Protein AF-X0X8S4-F1 (afdb_monomer_lite)

pLDDT: mean 84.02, std 14.28, range [45.56, 98.25]

Sequence (102 aa):
RGMFRVDDLTQDLYFSENAQMNGSLWPGLRNLKGVSEGSMTRYPLKRYEPLKAELDAFLMAVIENDHVPVSGEDGLAALRLALALVESGRTHQVVQVADDSI

Radius of gyration: 23.31 Å; chains: 1; bounding box: 43×62×43 Å

Foldseek 3Di:
DWDWDADPVVRKIKIWDFDDPPDDDPPVCVVVPDTHTDDMDIDDDDDDDVVVVLVVQVVVCVVVVHDRPADVVNVVLVVQVVVQVVVCVVVVDHDDDDDPDD

Organism: NCBI:txid412755

Secondary structure (DSSP, 8-state):
-EEEEEETTTTEEEEEEEPP--S---GGGTTTS-PPEEEEEEEEP----HHHHHHHHHHHHHHHT---SS-HHHHHHHHHHHHHHHHHHHHTSPPP------

Structure (mmCIF, N/CA/C/O backbone):
data_AF-X0X8S4-F1
#
_entry.id   AF-X0X8S4-F1
#
loop_
_atom_site.group_PDB
_atom_site.id
_atom_site.type_symbol
_atom_site.label_atom_id
_atom_site.label_alt_id
_atom_site.label_comp_id
_atom_site.label_asym_id
_atom_site.label_entity_id
_atom_site.label_seq_id
_atom_site.pdbx_PDB_ins_code
_atom_site.Cartn_x
_atom_site.Cartn_y
_atom_site.Cartn_z
_atom_site.occupancy
_atom_site.B_iso_or_equiv
_atom_site.auth_seq_id
_atom_site.auth_comp_id
_atom_site.auth_asym_id
_atom_site.auth_atom_id
_atom_site.pdbx_PDB_model_num
ATOM 1 N N . ARG A 1 1 ? 17.787 21.809 -5.309 1.00 68.38 1 ARG A N 1
ATOM 2 C CA . ARG A 1 1 ? 17.162 20.586 -4.742 1.00 68.38 1 ARG A CA 1
ATOM 3 C C . ARG A 1 1 ? 15.744 20.524 -5.299 1.00 68.38 1 ARG A C 1
ATOM 5 O O . ARG A 1 1 ? 15.251 21.574 -5.686 1.00 68.38 1 ARG A O 1
ATOM 12 N N . GLY A 1 2 ? 15.150 19.344 -5.414 1.00 83.62 2 GLY A N 1
ATOM 13 C CA . GLY A 1 2 ? 13.807 19.166 -5.971 1.00 83.62 2 GLY A CA 1
ATOM 14 C C . GLY A 1 2 ? 13.045 18.084 -5.213 1.00 83.62 2 GLY A C 1
ATOM 15 O O . GLY A 1 2 ? 13.615 17.457 -4.316 1.00 83.62 2 GLY A O 1
ATOM 16 N N . MET A 1 3 ? 11.779 17.890 -5.561 1.00 90.56 3 MET A N 1
ATOM 17 C CA . MET A 1 3 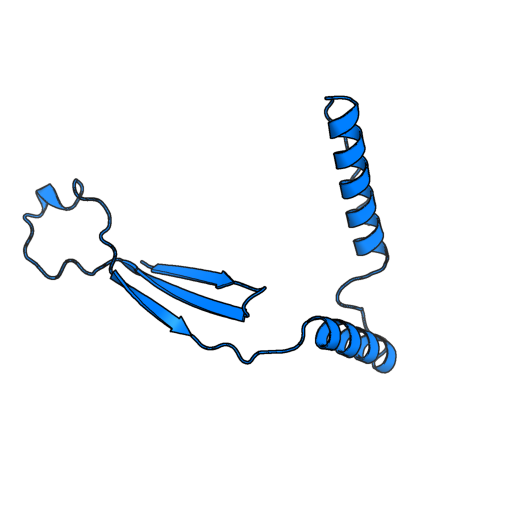? 10.877 16.911 -4.954 1.00 90.56 3 MET A CA 1
ATOM 18 C C . MET A 1 3 ? 10.186 16.105 -6.050 1.00 90.56 3 MET A C 1
ATOM 20 O O . MET A 1 3 ? 9.680 16.679 -7.014 1.00 90.56 3 MET A O 1
ATOM 24 N N . PHE A 1 4 ? 10.142 14.786 -5.874 1.00 92.88 4 PHE A N 1
ATOM 25 C CA . PHE A 1 4 ? 9.254 13.930 -6.648 1.00 92.88 4 PHE A CA 1
ATOM 26 C C . PHE A 1 4 ? 7.935 13.754 -5.904 1.00 92.88 4 PHE A C 1
ATOM 28 O O . PHE A 1 4 ? 7.931 13.497 -4.700 1.00 92.88 4 PHE A O 1
ATOM 35 N N . ARG A 1 5 ? 6.824 13.874 -6.629 1.00 91.94 5 ARG A N 1
ATOM 36 C CA . ARG A 1 5 ? 5.487 13.542 -6.140 1.00 91.94 5 ARG A CA 1
ATOM 37 C C . ARG A 1 5 ? 4.873 12.505 -7.064 1.00 91.94 5 ARG A C 1
ATOM 39 O O . ARG A 1 5 ? 4.723 12.770 -8.255 1.00 91.94 5 ARG A O 1
ATOM 46 N N . VAL A 1 6 ? 4.503 11.364 -6.499 1.00 91.31 6 VAL A N 1
ATOM 47 C CA . VAL A 1 6 ? 3.737 10.321 -7.185 1.00 91.31 6 VAL A CA 1
ATOM 48 C C . VAL A 1 6 ? 2.275 10.468 -6.785 1.00 91.31 6 VAL A C 1
ATOM 50 O O . VAL A 1 6 ? 1.972 10.612 -5.602 1.00 91.31 6 VAL A O 1
ATOM 53 N N . ASP A 1 7 ? 1.388 10.457 -7.770 1.00 87.00 7 ASP A N 1
ATOM 54 C CA . ASP A 1 7 ? -0.041 10.241 -7.582 1.00 87.00 7 ASP A CA 1
ATOM 55 C C . ASP A 1 7 ? -0.381 8.860 -8.143 1.00 87.00 7 ASP A C 1
ATOM 57 O O . ASP A 1 7 ? -0.361 8.653 -9.357 1.00 87.00 7 ASP A O 1
ATOM 61 N N . ASP A 1 8 ? -0.645 7.913 -7.247 1.00 80.25 8 ASP A N 1
ATOM 62 C CA . ASP A 1 8 ? -0.879 6.511 -7.601 1.00 80.25 8 ASP A CA 1
ATOM 63 C C . ASP A 1 8 ? -2.287 6.282 -8.182 1.00 80.25 8 ASP A C 1
ATOM 65 O O . ASP A 1 8 ? -2.510 5.352 -8.954 1.00 80.25 8 ASP A O 1
ATOM 69 N N . LEU A 1 9 ? -3.234 7.184 -7.885 1.00 81.75 9 LEU A N 1
ATOM 70 C CA . LEU A 1 9 ? -4.602 7.120 -8.398 1.00 81.75 9 LEU A CA 1
ATOM 71 C C . LEU A 1 9 ? -4.662 7.559 -9.864 1.00 81.75 9 LEU A C 1
ATOM 73 O O . LEU A 1 9 ? -5.310 6.915 -10.689 1.00 81.75 9 LEU A O 1
ATOM 77 N N . THR A 1 10 ? -4.002 8.671 -10.194 1.00 84.00 10 THR A N 1
ATOM 78 C CA . THR A 1 10 ? -3.942 9.184 -11.575 1.00 84.00 10 THR A CA 1
ATOM 79 C C . THR A 1 10 ? -2.760 8.633 -12.373 1.00 84.00 10 THR A C 1
ATOM 81 O O . THR A 1 10 ? -2.721 8.791 -13.600 1.00 84.00 10 THR A O 1
ATOM 84 N N . GLN A 1 11 ? -1.856 7.921 -11.690 1.00 84.38 11 GLN A N 1
ATOM 85 C CA . GLN A 1 11 ? -0.623 7.337 -12.216 1.00 84.38 11 GLN A CA 1
ATOM 86 C C . GLN A 1 11 ? 0.268 8.405 -12.857 1.00 84.38 11 GLN A C 1
ATOM 88 O O . GLN A 1 11 ? 0.732 8.271 -13.991 1.00 84.38 11 GLN A O 1
ATOM 93 N N . ASP A 1 12 ? 0.497 9.487 -12.115 1.00 89.50 12 ASP A N 1
ATOM 94 C CA . ASP A 1 12 ? 1.295 10.630 -12.543 1.00 89.50 12 ASP A CA 1
ATOM 95 C C . ASP A 1 12 ? 2.517 10.829 -11.643 1.00 89.50 12 ASP A C 1
ATOM 97 O O . ASP A 1 12 ? 2.420 10.866 -10.415 1.00 89.50 12 ASP A O 1
ATOM 101 N N . LEU A 1 13 ? 3.680 11.026 -12.268 1.00 91.25 13 LEU A N 1
ATOM 102 C CA . LEU A 1 13 ? 4.915 11.384 -11.579 1.00 91.25 13 LEU A CA 1
ATOM 103 C C . LEU A 1 13 ? 5.283 12.829 -11.904 1.00 91.25 13 LEU A C 1
ATOM 105 O O . LEU A 1 13 ? 5.491 13.195 -13.062 1.00 91.25 13 LEU A O 1
ATOM 109 N N . TYR A 1 14 ? 5.417 13.643 -10.867 1.00 92.00 14 TYR A N 1
ATOM 110 C CA . TYR A 1 14 ? 5.829 15.033 -10.974 1.00 92.00 14 TYR A CA 1
ATOM 111 C C . TYR A 1 14 ? 7.215 15.223 -10.380 1.00 92.00 14 TYR A C 1
ATOM 113 O O . TYR A 1 14 ? 7.506 14.699 -9.306 1.00 92.00 14 TYR A O 1
ATOM 121 N N . PHE A 1 15 ? 8.038 16.026 -11.044 1.00 92.06 15 PHE A N 1
ATOM 122 C CA . PHE A 1 15 ? 9.276 16.546 -10.482 1.00 92.06 15 PHE A CA 1
ATOM 123 C C . PHE A 1 15 ? 9.213 18.064 -10.421 1.00 92.06 15 PHE A C 1
ATOM 125 O O . PHE A 1 15 ? 9.093 18.724 -11.455 1.00 92.06 15 PHE A O 1
ATOM 132 N N . SER A 1 16 ? 9.293 18.599 -9.206 1.00 89.62 16 SER A N 1
ATOM 133 C CA . SER A 1 16 ? 9.374 20.033 -8.946 1.00 89.62 16 SER A CA 1
ATOM 134 C C . SER A 1 16 ? 10.805 20.407 -8.596 1.00 89.62 16 SER A C 1
ATOM 136 O O . SER A 1 16 ? 11.402 19.845 -7.672 1.00 89.62 16 SER A O 1
ATOM 138 N N . GLU A 1 17 ? 11.351 21.386 -9.302 1.00 86.69 17 GLU A N 1
ATOM 139 C CA . GLU A 1 17 ? 12.682 21.922 -9.059 1.00 86.69 17 GLU A CA 1
ATOM 140 C C . GLU A 1 17 ? 12.601 23.263 -8.345 1.00 86.69 17 GLU A C 1
ATOM 142 O O . GLU A 1 17 ? 11.708 24.067 -8.589 1.00 86.69 17 GLU A O 1
ATOM 147 N N . ASN A 1 18 ? 13.579 23.545 -7.491 1.00 81.62 18 ASN A N 1
ATOM 148 C CA . ASN A 1 18 ? 13.779 24.900 -6.997 1.00 81.62 18 ASN A CA 1
ATOM 149 C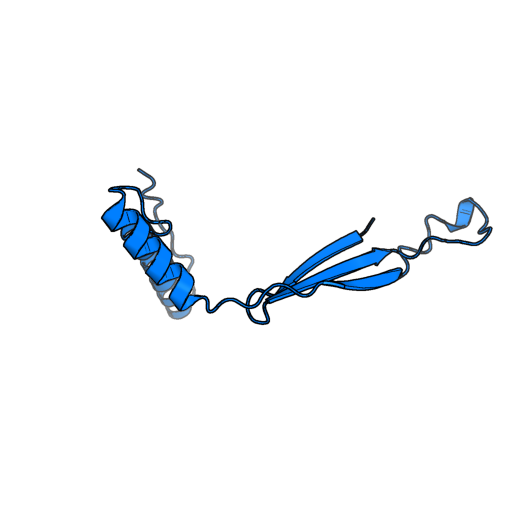 C . ASN A 1 18 ? 14.441 25.735 -8.096 1.00 81.62 18 ASN A C 1
ATOM 151 O O . ASN A 1 18 ? 15.425 25.284 -8.692 1.00 81.62 18 ASN A O 1
ATOM 155 N N . ALA A 1 19 ? 13.972 26.961 -8.321 1.00 70.88 19 ALA A N 1
ATOM 156 C CA . ALA A 1 19 ? 14.598 27.861 -9.276 1.00 70.88 19 ALA A CA 1
ATOM 157 C C . ALA A 1 19 ? 16.069 28.088 -8.907 1.00 70.88 19 ALA A C 1
ATOM 159 O O . ALA A 1 19 ? 16.419 28.426 -7.771 1.00 70.88 19 ALA A O 1
ATOM 160 N N . GLN A 1 20 ? 16.939 27.914 -9.900 1.00 62.34 20 GLN A N 1
ATOM 161 C CA . GLN A 1 20 ? 18.319 28.368 -9.816 1.00 62.34 20 GLN A CA 1
ATOM 162 C C . GLN A 1 20 ? 18.294 29.897 -9.734 1.00 62.34 20 GLN A C 1
ATOM 164 O O . GLN A 1 20 ? 17.696 30.565 -10.578 1.00 62.34 20 GLN A O 1
ATOM 169 N N . MET A 1 21 ? 18.939 30.471 -8.717 1.00 57.00 21 MET A N 1
ATOM 170 C CA . MET A 1 21 ? 19.168 31.914 -8.667 1.00 57.00 21 MET A CA 1
ATOM 171 C C . MET A 1 21 ? 20.186 32.304 -9.747 1.00 57.00 21 MET A C 1
ATOM 173 O O . MET A 1 21 ? 21.373 32.456 -9.463 1.00 57.00 21 MET A O 1
ATOM 177 N N . ASN A 1 22 ? 19.726 32.478 -10.984 1.00 51.47 22 ASN A N 1
ATOM 178 C CA . ASN A 1 22 ? 20.515 33.059 -12.066 1.00 51.47 22 ASN A CA 1
ATOM 179 C C . ASN A 1 22 ? 20.490 34.585 -11.927 1.00 51.47 22 ASN A C 1
ATOM 181 O O . ASN A 1 22 ? 19.753 35.285 -12.614 1.00 51.47 22 ASN A O 1
ATOM 185 N N 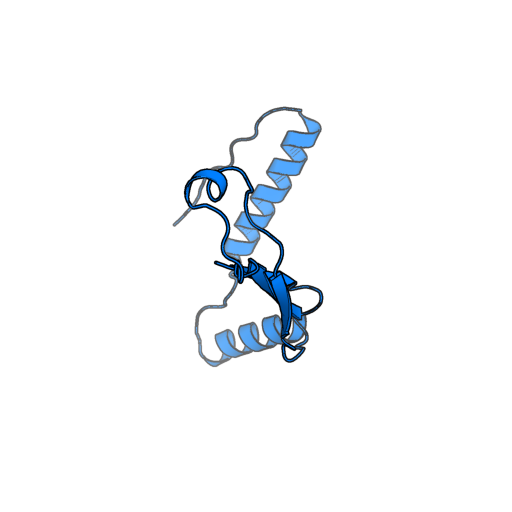. GLY A 1 23 ? 21.262 35.105 -10.976 1.00 55.25 23 GLY A N 1
ATOM 186 C CA . GLY A 1 23 ? 21.399 36.542 -10.777 1.00 55.25 23 GLY A CA 1
ATOM 187 C C . GLY A 1 23 ? 22.246 36.867 -9.558 1.00 55.25 23 GLY A C 1
ATOM 188 O O . GLY A 1 23 ? 22.046 36.294 -8.489 1.00 55.25 23 GLY A O 1
ATOM 189 N N . SER A 1 24 ? 23.192 37.790 -9.740 1.00 54.00 24 SER A N 1
ATOM 190 C CA . SER A 1 24 ? 24.076 38.343 -8.711 1.00 54.00 24 SER A CA 1
ATOM 191 C C . SER A 1 24 ? 23.269 39.018 -7.593 1.00 54.00 24 SER A C 1
ATOM 193 O O . SER A 1 24 ? 23.062 40.228 -7.582 1.00 54.00 24 SER A O 1
ATOM 195 N N . LEU A 1 25 ? 22.751 38.228 -6.655 1.00 56.84 25 LEU A N 1
ATOM 196 C CA . LEU A 1 25 ? 22.295 38.730 -5.367 1.00 56.84 25 LEU A CA 1
ATOM 197 C C . LEU A 1 25 ? 23.503 38.801 -4.442 1.00 56.84 25 LEU A C 1
ATOM 199 O O . LEU A 1 25 ? 24.262 37.838 -4.320 1.00 56.84 25 LEU A O 1
ATOM 203 N N . TRP A 1 26 ? 23.655 39.955 -3.792 1.00 61.53 26 TRP A N 1
ATOM 204 C CA . TRP A 1 26 ? 24.694 40.200 -2.800 1.00 61.53 26 TRP A CA 1
ATOM 205 C C . TRP A 1 26 ? 24.744 39.028 -1.804 1.00 61.53 26 TRP A C 1
ATOM 207 O O . TRP A 1 26 ? 23.693 38.669 -1.262 1.00 61.53 26 TRP A O 1
ATOM 217 N N . PRO A 1 27 ? 25.924 38.428 -1.543 1.00 59.16 27 PRO A N 1
ATOM 218 C CA . PRO A 1 27 ? 26.057 37.198 -0.754 1.00 59.16 27 PRO A CA 1
ATOM 219 C C . PRO A 1 27 ? 25.329 37.215 0.600 1.00 59.16 27 PRO A C 1
ATOM 221 O O . PRO A 1 27 ? 24.851 36.176 1.047 1.00 59.16 27 PRO A O 1
ATOM 224 N N . GLY A 1 28 ? 25.172 38.392 1.219 1.00 63.62 28 GLY A N 1
ATOM 225 C CA . GLY A 1 28 ? 24.471 38.571 2.496 1.00 63.62 28 GLY A CA 1
ATOM 226 C C . GLY A 1 28 ? 22.940 38.430 2.453 1.00 63.62 28 GLY A C 1
ATOM 227 O O . GLY A 1 28 ? 22.337 38.168 3.488 1.00 63.62 28 GLY A O 1
ATOM 228 N N . LEU A 1 29 ? 22.292 38.549 1.287 1.00 59.69 29 LEU A N 1
ATOM 229 C CA . LEU A 1 29 ? 20.823 38.473 1.156 1.00 59.69 29 LEU A CA 1
ATOM 230 C C . LEU A 1 29 ? 20.313 37.081 0.747 1.00 59.69 29 LEU A C 1
ATOM 232 O O . LEU A 1 29 ? 19.110 36.824 0.784 1.00 59.69 29 LEU A O 1
ATOM 236 N N . ARG A 1 30 ? 21.218 36.164 0.384 1.00 58.00 30 ARG A N 1
ATOM 237 C CA . ARG A 1 30 ? 20.892 34.801 -0.073 1.00 58.00 30 ARG A CA 1
ATOM 238 C C . ARG A 1 30 ? 20.201 33.952 0.999 1.00 58.00 30 ARG A C 1
ATOM 240 O O . ARG A 1 30 ? 19.331 33.158 0.667 1.00 58.00 30 ARG A O 1
ATOM 247 N N . ASN A 1 31 ? 20.550 34.156 2.269 1.00 59.59 31 ASN A N 1
ATOM 248 C CA . ASN A 1 31 ? 19.992 33.389 3.389 1.00 59.59 31 ASN A CA 1
ATOM 249 C C . ASN A 1 31 ? 18.618 33.900 3.859 1.00 59.59 31 ASN A C 1
ATOM 251 O O . ASN A 1 31 ? 17.921 33.186 4.570 1.00 59.59 31 ASN A O 1
ATOM 255 N N . LEU A 1 32 ? 18.218 35.117 3.467 1.00 58.72 32 LEU A N 1
ATOM 256 C CA . LEU A 1 32 ? 16.979 35.755 3.931 1.00 58.72 32 LEU A CA 1
ATOM 257 C C . LEU A 1 32 ? 15.773 35.489 3.016 1.00 58.72 32 LEU A C 1
ATOM 259 O O . LEU A 1 32 ? 14.641 35.687 3.444 1.00 58.72 32 LEU A O 1
ATOM 263 N N . LYS A 1 33 ? 15.987 35.062 1.761 1.00 58.16 33 LYS A N 1
ATOM 264 C CA . LYS A 1 33 ? 14.935 35.050 0.724 1.00 58.16 33 LYS A CA 1
ATOM 265 C C . LYS A 1 33 ? 14.284 33.688 0.438 1.00 58.16 33 LYS A C 1
ATOM 267 O O . LYS A 1 33 ? 13.446 33.604 -0.453 1.00 58.16 33 LYS A O 1
ATOM 272 N N . GLY A 1 34 ? 14.617 32.646 1.199 1.00 63.31 34 GLY A N 1
ATOM 273 C CA . GLY A 1 34 ? 14.019 31.318 1.033 1.00 63.31 34 GLY A CA 1
ATOM 274 C C . GLY A 1 34 ? 14.305 30.679 -0.332 1.00 63.31 34 GLY A C 1
ATOM 275 O O . GLY A 1 34 ? 15.254 31.038 -1.028 1.00 63.31 34 GLY A O 1
ATOM 276 N N . VAL A 1 35 ? 13.496 29.688 -0.698 1.00 62.97 35 VAL A N 1
ATOM 277 C CA . VAL A 1 35 ? 13.622 28.925 -1.944 1.00 62.97 35 VAL A CA 1
ATOM 278 C C . VAL A 1 35 ? 12.550 29.399 -2.927 1.00 62.97 35 VAL A C 1
ATOM 280 O O . VAL A 1 35 ? 11.383 29.467 -2.561 1.00 62.97 35 VAL A O 1
ATOM 283 N N . SER A 1 36 ? 12.938 29.724 -4.163 1.00 65.12 36 SER A N 1
ATOM 284 C CA . SER A 1 36 ? 12.000 30.106 -5.230 1.00 65.12 36 SER A CA 1
ATOM 285 C C . SER A 1 36 ? 11.536 28.875 -6.012 1.00 65.12 36 SER A C 1
ATOM 287 O O . SER A 1 36 ? 12.331 27.963 -6.248 1.00 65.12 36 SER A O 1
ATOM 289 N N . GLU A 1 37 ? 10.273 28.861 -6.439 1.00 66.44 37 GLU A N 1
ATOM 290 C CA . GLU A 1 37 ? 9.696 27.806 -7.283 1.00 66.44 37 GLU A CA 1
ATOM 291 C C . GLU A 1 37 ? 10.353 27.815 -8.674 1.00 66.44 37 GLU A C 1
ATOM 293 O O . GLU A 1 37 ? 10.505 28.878 -9.279 1.00 66.44 37 GLU A O 1
ATOM 298 N N . GLY A 1 38 ? 10.828 26.654 -9.130 1.00 77.75 38 GLY A N 1
ATOM 299 C CA . GLY A 1 38 ? 11.438 26.427 -10.444 1.00 77.75 38 GLY A CA 1
ATOM 300 C C . GLY A 1 38 ? 10.528 25.622 -11.375 1.00 77.75 38 GLY A C 1
ATOM 301 O O . GLY A 1 38 ? 9.308 25.685 -11.268 1.00 77.75 38 GLY A O 1
ATOM 302 N N . SER A 1 39 ? 11.111 24.891 -12.330 1.00 83.81 39 SER A N 1
ATOM 303 C CA . SER A 1 39 ? 10.364 24.084 -13.304 1.00 83.81 39 SER A CA 1
ATOM 304 C C . SER A 1 39 ? 9.615 22.917 -12.658 1.00 83.81 39 SER A C 1
ATOM 306 O O . SER A 1 39 ? 10.095 22.280 -11.723 1.00 83.81 39 SER A O 1
ATOM 308 N N . MET A 1 40 ? 8.447 22.604 -13.220 1.00 87.56 40 MET A N 1
ATOM 309 C CA . MET A 1 40 ? 7.650 21.426 -12.892 1.00 87.56 40 MET A CA 1
ATOM 310 C C . MET A 1 40 ? 7.536 20.551 -14.141 1.00 87.56 40 MET A C 1
ATOM 312 O O . MET A 1 40 ? 6.981 20.984 -15.151 1.00 87.56 40 MET A O 1
ATOM 316 N N . THR A 1 41 ? 8.046 19.323 -14.075 1.00 91.25 41 THR A N 1
ATOM 317 C CA . THR A 1 41 ? 7.947 18.342 -15.166 1.00 91.25 41 THR A CA 1
ATOM 318 C C . THR A 1 41 ? 6.986 17.228 -14.771 1.00 91.25 41 THR A C 1
ATOM 320 O O . THR A 1 41 ? 7.129 16.635 -13.703 1.00 91.25 41 THR A O 1
ATOM 323 N N . ARG A 1 42 ? 6.012 16.926 -15.638 1.00 90.69 42 ARG A N 1
ATOM 324 C CA . ARG A 1 42 ? 5.141 15.749 -15.515 1.00 90.69 42 ARG A CA 1
ATOM 325 C C . ARG A 1 42 ? 5.679 14.636 -16.405 1.00 90.69 42 ARG A C 1
ATOM 327 O O . ARG A 1 42 ? 5.763 14.809 -17.620 1.00 90.69 42 ARG A O 1
ATOM 334 N N . TYR A 1 43 ? 5.998 13.498 -15.806 1.00 89.38 43 TYR A N 1
ATOM 335 C CA . TYR A 1 43 ? 6.393 12.291 -16.516 1.00 89.38 43 TYR A CA 1
ATOM 336 C C . TYR A 1 43 ? 5.169 11.396 -16.726 1.00 89.38 43 TYR A C 1
ATOM 338 O O . TYR A 1 43 ? 4.467 11.097 -15.757 1.00 89.38 43 TYR A O 1
ATOM 346 N N . PRO A 1 44 ? 4.895 10.959 -17.966 1.00 79.75 44 PRO A N 1
ATOM 347 C CA . PRO A 1 44 ? 3.841 9.992 -18.213 1.00 79.75 44 PRO A CA 1
ATOM 348 C C . PRO A 1 44 ? 4.281 8.624 -17.685 1.00 79.75 44 PRO A C 1
ATOM 350 O O . 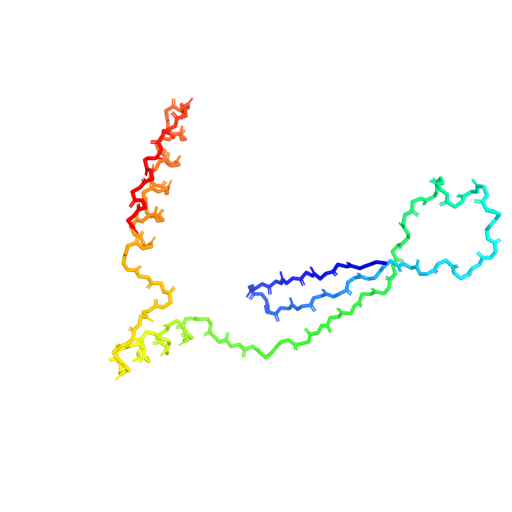PRO A 1 44 ? 5.287 8.077 -18.140 1.00 79.75 44 PRO A O 1
ATOM 353 N N . LEU A 1 45 ? 3.522 8.052 -16.754 1.00 82.56 45 LEU A N 1
ATOM 354 C CA . LEU A 1 45 ? 3.651 6.637 -16.421 1.00 82.56 45 LEU A CA 1
ATOM 355 C C . LEU A 1 45 ? 2.744 5.830 -17.348 1.00 82.56 45 LEU A C 1
ATOM 357 O O . LEU A 1 45 ? 1.666 6.280 -17.755 1.00 82.56 45 LEU A O 1
ATOM 361 N N . LYS A 1 46 ? 3.187 4.626 -17.720 1.00 84.12 46 LYS A N 1
ATOM 362 C CA . LYS A 1 46 ? 2.328 3.714 -18.471 1.00 84.12 46 LYS A CA 1
ATOM 363 C C . LYS A 1 46 ? 1.191 3.305 -17.550 1.00 84.12 46 LYS A C 1
ATOM 365 O O . LYS A 1 46 ? 1.423 2.597 -16.575 1.00 84.12 46 LYS A O 1
ATOM 370 N N . ARG A 1 47 ? -0.022 3.737 -17.890 1.00 81.94 47 ARG A N 1
ATOM 371 C CA . ARG A 1 47 ? -1.192 3.343 -17.123 1.00 81.94 47 ARG A CA 1
ATOM 372 C C . ARG A 1 47 ? -1.347 1.837 -17.144 1.00 81.94 47 ARG A C 1
ATOM 374 O O . ARG A 1 47 ? -1.226 1.201 -18.196 1.00 81.94 47 ARG A O 1
ATOM 381 N N . TYR A 1 48 ? -1.612 1.297 -15.975 1.00 83.75 48 TYR A N 1
ATOM 382 C CA . TYR A 1 48 ? -1.821 -0.118 -15.774 1.00 83.75 48 TYR A CA 1
ATOM 383 C C . TYR A 1 48 ? -2.965 -0.274 -14.773 1.00 83.75 48 TYR A C 1
ATOM 385 O O . TYR A 1 48 ? -3.026 0.455 -13.789 1.00 83.75 48 TYR A O 1
ATOM 393 N N . GLU A 1 49 ? -3.904 -1.172 -15.055 1.00 89.31 49 GLU A N 1
ATOM 394 C CA . GLU A 1 49 ? -5.096 -1.379 -14.231 1.00 89.31 49 GLU A CA 1
ATOM 395 C C . GLU A 1 49 ? -4.715 -2.042 -12.894 1.00 89.31 49 GLU A C 1
ATOM 397 O O . GLU A 1 49 ? -4.338 -3.210 -12.914 1.00 89.31 49 GLU A O 1
ATOM 402 N N . PRO A 1 50 ? -4.814 -1.360 -11.735 1.00 86.00 50 PRO A N 1
ATOM 403 C CA . PRO A 1 50 ? -4.246 -1.866 -10.479 1.00 86.00 50 PRO A CA 1
ATOM 404 C C . PRO A 1 50 ? -4.774 -3.244 -10.071 1.00 86.00 50 PRO A C 1
ATOM 406 O O . PRO A 1 50 ? -3.991 -4.144 -9.783 1.00 86.00 50 PRO A O 1
ATOM 409 N N . LEU A 1 51 ? -6.091 -3.454 -10.173 1.00 88.81 51 LEU A N 1
ATOM 410 C CA . LEU A 1 51 ? -6.713 -4.734 -9.826 1.00 88.81 51 LEU A CA 1
ATOM 411 C C . LEU A 1 51 ? -6.199 -5.884 -10.700 1.00 88.81 51 LEU A C 1
ATOM 413 O O . LEU A 1 51 ? -6.042 -7.008 -10.231 1.00 88.81 51 LEU A O 1
ATOM 417 N N . LYS A 1 52 ? -5.898 -5.606 -11.972 1.00 92.25 52 LYS A N 1
ATOM 418 C CA . LYS A 1 52 ? -5.301 -6.604 -12.853 1.00 92.25 52 LYS A CA 1
ATOM 419 C C . LYS A 1 52 ? -3.899 -7.003 -12.376 1.00 92.25 52 LYS A C 1
ATOM 421 O O . LYS A 1 52 ? -3.580 -8.181 -12.446 1.00 92.25 52 LYS A O 1
ATOM 426 N N . ALA A 1 53 ? -3.103 -6.070 -11.845 1.00 90.31 53 ALA A N 1
ATOM 427 C CA . ALA A 1 53 ? -1.735 -6.347 -11.365 1.00 90.31 53 ALA A CA 1
ATOM 428 C C . ALA A 1 53 ? -1.791 -7.222 -10.138 1.00 90.31 53 ALA A C 1
ATOM 430 O O . ALA A 1 53 ? -1.029 -8.176 -10.039 1.00 90.31 53 ALA A O 1
ATOM 431 N N . GLU A 1 54 ? -2.689 -6.888 -9.218 1.00 91.69 54 GLU A N 1
ATOM 432 C CA . GLU A 1 54 ? -2.885 -7.658 -7.998 1.00 91.69 54 GLU A CA 1
ATOM 433 C C . GLU A 1 54 ? -3.292 -9.099 -8.327 1.00 91.69 54 GLU A C 1
ATOM 435 O O . GLU A 1 54 ? -2.707 -10.042 -7.796 1.00 91.69 54 GLU A O 1
ATOM 440 N N . LEU A 1 55 ? -4.231 -9.284 -9.262 1.00 93.81 55 LEU A N 1
ATOM 441 C CA . LEU A 1 55 ? -4.656 -10.613 -9.706 1.00 93.81 55 LEU A CA 1
ATOM 442 C C . LEU A 1 55 ? -3.554 -11.362 -10.468 1.00 93.81 55 LEU A C 1
ATOM 444 O O . LEU A 1 55 ? -3.333 -12.541 -10.196 1.00 93.81 55 LEU A O 1
ATOM 448 N N . ASP A 1 56 ? -2.853 -10.699 -11.390 1.00 94.69 56 ASP A N 1
ATOM 449 C CA . ASP A 1 56 ? -1.739 -11.289 -12.140 1.00 94.69 56 ASP A CA 1
ATOM 450 C C . ASP A 1 56 ? -0.624 -11.738 -11.174 1.00 94.69 56 ASP A C 1
ATOM 452 O O . ASP A 1 56 ? -0.123 -12.856 -11.291 1.00 94.69 56 ASP A O 1
ATOM 456 N N . ALA A 1 57 ? -0.283 -10.916 -10.175 1.00 94.25 57 ALA A N 1
ATOM 457 C CA . ALA A 1 57 ? 0.729 -11.234 -9.169 1.00 94.25 57 ALA A CA 1
ATOM 458 C C . ALA A 1 57 ? 0.307 -12.397 -8.261 1.00 94.25 57 ALA A C 1
ATOM 460 O O . ALA A 1 57 ? 1.117 -13.275 -7.968 1.00 94.25 57 ALA A O 1
ATOM 461 N N . PHE A 1 58 ? -0.965 -12.448 -7.856 1.00 94.06 58 PHE A N 1
ATOM 462 C CA . PHE A 1 58 ? -1.504 -13.584 -7.111 1.00 94.06 58 PHE A CA 1
ATOM 463 C C . PHE A 1 58 ? -1.415 -14.883 -7.923 1.00 94.06 58 PHE A C 1
ATOM 465 O O . PHE A 1 58 ? -0.945 -15.902 -7.419 1.00 94.06 58 PHE A O 1
ATOM 472 N N . LEU A 1 59 ? -1.824 -14.852 -9.196 1.00 95.75 59 LEU A N 1
ATOM 473 C CA . LEU A 1 59 ? -1.739 -16.014 -10.082 1.00 95.75 59 LEU A CA 1
ATOM 474 C C . LEU A 1 59 ? -0.290 -16.473 -10.280 1.00 95.75 59 LEU A C 1
ATOM 476 O O . LEU A 1 59 ? -0.036 -17.676 -10.248 1.00 95.75 59 LEU A O 1
ATOM 480 N N . MET A 1 60 ? 0.650 -15.539 -10.454 1.00 96.81 60 MET A N 1
ATOM 481 C CA . MET A 1 60 ? 2.078 -15.853 -10.561 1.00 96.81 60 MET A CA 1
ATOM 482 C C . MET A 1 60 ? 2.596 -16.547 -9.303 1.00 96.81 60 MET A C 1
ATOM 484 O O . MET A 1 60 ? 3.179 -17.619 -9.422 1.00 96.81 60 MET A O 1
ATOM 488 N N . ALA A 1 61 ? 2.297 -16.020 -8.113 1.00 96.44 61 ALA A N 1
ATOM 489 C CA . ALA A 1 61 ? 2.693 -16.646 -6.851 1.00 96.44 61 ALA A CA 1
ATOM 490 C C . ALA A 1 61 ? 2.158 -18.086 -6.724 1.00 96.44 61 ALA A C 1
ATOM 492 O O . ALA A 1 61 ? 2.878 -18.987 -6.298 1.00 96.44 61 ALA A O 1
ATOM 493 N N . VAL A 1 62 ? 0.922 -18.343 -7.172 1.00 95.50 62 VAL A N 1
ATOM 494 C CA . VAL A 1 62 ? 0.343 -19.698 -7.191 1.00 95.50 62 VAL A CA 1
ATOM 495 C C . VAL A 1 62 ? 1.061 -20.618 -8.184 1.00 95.50 62 VAL A C 1
ATOM 497 O O . VAL A 1 62 ? 1.346 -21.767 -7.854 1.00 95.50 62 VAL A O 1
ATOM 500 N N . ILE A 1 63 ? 1.340 -20.141 -9.401 1.00 97.94 63 ILE A N 1
ATOM 501 C CA . ILE A 1 63 ? 2.001 -20.931 -10.454 1.00 97.94 63 ILE A CA 1
ATOM 502 C C . ILE A 1 63 ? 3.448 -21.260 -10.071 1.00 97.94 63 ILE A C 1
ATOM 504 O O . ILE A 1 63 ? 3.906 -22.381 -10.297 1.00 97.94 63 ILE A O 1
ATOM 508 N N . GLU A 1 64 ? 4.159 -20.290 -9.505 1.00 97.69 64 GLU A N 1
ATOM 509 C CA . GLU A 1 64 ? 5.575 -20.399 -9.146 1.00 97.69 64 GLU A CA 1
ATOM 510 C C . GLU A 1 64 ? 5.784 -21.031 -7.763 1.00 97.69 64 GLU A C 1
ATOM 512 O O . GLU A 1 64 ? 6.912 -21.373 -7.410 1.00 97.69 64 GLU A O 1
ATOM 517 N N . ASN A 1 65 ? 4.697 -21.258 -7.014 1.00 95.44 65 ASN A N 1
ATOM 518 C CA . ASN A 1 65 ? 4.727 -21.683 -5.616 1.00 95.44 65 ASN A CA 1
ATOM 519 C C . ASN A 1 65 ? 5.617 -20.751 -4.772 1.00 95.44 65 ASN A C 1
ATOM 521 O O . ASN A 1 65 ? 6.469 -21.201 -4.000 1.00 95.44 65 ASN A O 1
ATOM 525 N N . ASP A 1 66 ? 5.410 -19.450 -4.966 1.00 95.44 66 ASP A N 1
ATOM 526 C CA . ASP A 1 66 ? 6.139 -18.369 -4.317 1.00 95.44 66 ASP A CA 1
ATOM 527 C C . ASP A 1 66 ? 5.220 -17.546 -3.397 1.00 95.44 66 ASP A C 1
ATOM 529 O O . ASP A 1 66 ? 4.014 -17.793 -3.291 1.00 95.44 66 ASP A O 1
ATOM 533 N N . HIS A 1 67 ? 5.786 -16.578 -2.682 1.00 90.81 67 HIS A N 1
ATOM 534 C CA . HIS A 1 67 ? 5.035 -15.719 -1.771 1.00 90.81 67 HIS A CA 1
ATOM 535 C C . HIS A 1 67 ? 4.212 -14.671 -2.531 1.00 90.81 67 HIS A C 1
ATOM 537 O O . HIS A 1 67 ? 4.681 -14.015 -3.460 1.00 90.81 67 HIS A O 1
ATOM 543 N N . VAL A 1 68 ? 2.964 -14.488 -2.098 1.00 92.31 68 VAL A N 1
ATOM 544 C CA . VAL A 1 68 ? 2.109 -13.404 -2.591 1.00 92.31 68 VAL A CA 1
ATOM 545 C C . VAL A 1 68 ? 2.623 -12.051 -2.083 1.00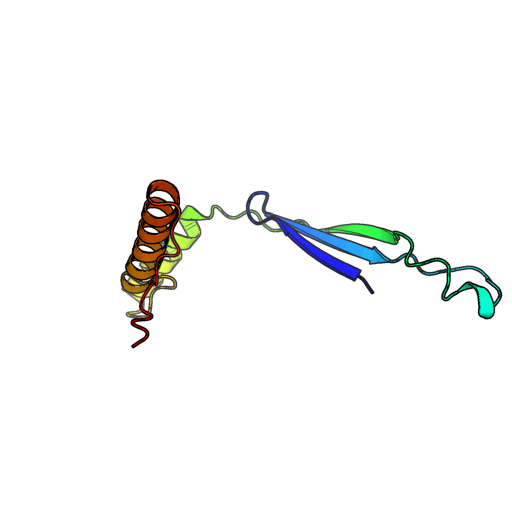 92.31 68 VAL A C 1
ATOM 547 O O . VAL A 1 68 ? 3.090 -11.976 -0.946 1.00 92.31 68 VAL A O 1
ATOM 550 N N . PRO A 1 69 ? 2.497 -10.961 -2.865 1.00 87.69 69 PRO A N 1
ATOM 551 C CA . PRO A 1 69 ? 2.912 -9.628 -2.416 1.00 87.69 69 PRO A CA 1
ATOM 552 C C . PRO A 1 69 ? 2.157 -9.122 -1.180 1.00 87.69 69 PRO A C 1
ATOM 554 O O . PRO A 1 69 ? 2.688 -8.303 -0.438 1.00 87.69 69 PRO A O 1
ATOM 557 N N . VAL A 1 70 ? 0.914 -9.580 -0.994 1.00 90.00 70 VAL A N 1
ATOM 558 C CA . VAL A 1 70 ? 0.069 -9.287 0.169 1.00 90.00 70 VAL A CA 1
ATOM 559 C C . VAL A 1 70 ? -0.561 -10.594 0.633 1.00 90.00 70 VAL A C 1
ATOM 561 O O . VAL A 1 70 ? -1.305 -11.236 -0.114 1.00 90.00 70 VAL A O 1
ATOM 564 N N . SER A 1 71 ? -0.227 -10.999 1.851 1.00 91.81 71 SER A N 1
ATOM 565 C CA . SER A 1 71 ? -0.679 -12.234 2.488 1.00 91.81 71 SER A CA 1
ATOM 566 C C . SER A 1 71 ? -2.035 -12.076 3.188 1.00 91.81 71 SER A C 1
ATOM 568 O O . SER A 1 71 ? -2.585 -10.977 3.322 1.00 91.81 71 SER A O 1
ATOM 570 N N . GLY A 1 72 ? -2.597 -13.193 3.658 1.00 91.19 72 GLY A N 1
ATOM 571 C CA . GLY A 1 72 ? -3.799 -13.155 4.495 1.00 91.19 72 GLY A CA 1
ATOM 572 C C . GLY A 1 72 ? -3.524 -12.516 5.859 1.00 91.19 72 GLY A C 1
ATOM 573 O O . GLY A 1 72 ? -4.378 -11.816 6.405 1.00 91.19 72 GLY A O 1
ATOM 574 N N . GLU A 1 73 ? -2.318 -12.718 6.381 1.00 93.00 73 GLU A N 1
ATOM 575 C CA . GLU A 1 73 ? -1.807 -12.150 7.623 1.00 93.00 73 GLU A CA 1
ATOM 576 C C . GLU A 1 73 ? -1.725 -10.619 7.539 1.00 93.00 73 GLU A C 1
ATOM 578 O O . GLU A 1 73 ? -2.179 -9.935 8.461 1.00 93.00 73 GLU A O 1
ATOM 583 N N . ASP A 1 74 ? -1.275 -10.076 6.402 1.00 92.50 74 ASP A N 1
ATOM 584 C CA . ASP A 1 74 ? -1.288 -8.628 6.140 1.00 92.50 74 ASP A CA 1
ATOM 585 C C . ASP A 1 74 ? -2.718 -8.069 6.179 1.00 92.50 74 ASP A C 1
ATOM 587 O O . ASP A 1 74 ? -2.991 -7.037 6.801 1.00 92.50 74 ASP A O 1
ATOM 591 N N . GLY A 1 75 ? -3.667 -8.788 5.568 1.00 93.00 75 GLY A N 1
ATOM 592 C CA . GLY A 1 75 ? -5.087 -8.436 5.604 1.00 93.00 75 GLY A CA 1
ATOM 593 C C . GLY A 1 75 ? -5.667 -8.455 7.021 1.00 93.00 75 GLY A C 1
ATOM 594 O O . GLY A 1 75 ? -6.435 -7.564 7.398 1.00 93.00 75 GLY A O 1
ATOM 595 N N . LEU A 1 76 ? -5.271 -9.432 7.839 1.00 94.38 76 LEU A N 1
ATOM 596 C CA . LEU A 1 76 ? -5.679 -9.524 9.239 1.00 94.38 76 LEU A CA 1
ATOM 597 C C . LEU A 1 76 ? -5.121 -8.356 10.064 1.00 94.38 76 LEU A C 1
ATOM 599 O O . LEU A 1 76 ? -5.857 -7.773 10.866 1.00 94.38 76 LEU A O 1
ATOM 603 N N . ALA A 1 77 ? -3.858 -7.983 9.853 1.00 93.31 77 ALA A N 1
ATOM 604 C CA . ALA A 1 77 ? -3.235 -6.835 10.505 1.00 93.31 77 ALA A CA 1
ATOM 605 C C . ALA A 1 77 ? -3.951 -5.522 10.140 1.00 93.31 77 ALA A C 1
ATOM 607 O O . ALA A 1 77 ? -4.328 -4.749 11.027 1.00 93.31 77 ALA A O 1
ATOM 608 N N . ALA A 1 78 ? -4.233 -5.308 8.851 1.00 94.44 78 ALA A N 1
ATOM 609 C CA . ALA A 1 78 ? -4.979 -4.144 8.379 1.00 94.44 78 ALA A CA 1
ATOM 610 C C . ALA A 1 78 ? -6.391 -4.074 8.990 1.00 94.44 78 ALA A C 1
ATOM 612 O O . ALA A 1 78 ? -6.819 -3.017 9.465 1.00 94.44 78 ALA A O 1
ATOM 613 N N . LEU A 1 79 ? -7.104 -5.205 9.040 1.00 95.19 79 LEU A N 1
ATOM 614 C CA . LEU A 1 79 ? -8.443 -5.277 9.626 1.00 95.19 79 LEU A CA 1
ATOM 615 C C . LEU A 1 79 ? -8.432 -4.958 11.127 1.00 95.19 79 LEU A C 1
ATOM 617 O O . LEU A 1 79 ? -9.296 -4.219 11.600 1.00 95.19 79 LEU A O 1
ATOM 621 N N . ARG A 1 80 ? -7.450 -5.468 11.878 1.00 94.50 80 ARG A N 1
ATOM 622 C CA . ARG A 1 80 ? -7.292 -5.168 13.312 1.00 94.50 80 ARG A CA 1
ATOM 623 C C . ARG A 1 80 ? -7.123 -3.669 13.556 1.00 94.50 80 ARG A C 1
ATOM 625 O O . ARG A 1 80 ? -7.813 -3.116 14.411 1.00 94.50 80 ARG A O 1
ATOM 632 N N . LEU A 1 81 ? -6.269 -3.005 12.776 1.00 95.62 81 LEU A N 1
ATOM 633 C CA . LEU A 1 81 ? -6.070 -1.555 12.864 1.00 95.62 81 LEU A CA 1
ATOM 634 C C . LEU A 1 81 ? -7.354 -0.781 12.541 1.00 95.62 81 LEU A C 1
ATOM 636 O O . LEU A 1 81 ? -7.719 0.140 13.272 1.00 95.62 81 LEU A O 1
ATOM 640 N N . ALA A 1 82 ? -8.070 -1.170 11.483 1.00 97.19 82 ALA A N 1
ATOM 641 C CA . ALA A 1 82 ? -9.333 -0.536 11.112 1.00 97.19 82 ALA A CA 1
ATOM 642 C C . ALA A 1 82 ? -10.388 -0.656 12.226 1.00 97.19 82 ALA A C 1
ATOM 644 O O . ALA A 1 82 ? -11.063 0.323 12.550 1.00 97.19 82 ALA A O 1
ATOM 645 N N . LEU A 1 83 ? -10.503 -1.829 12.854 1.00 96.81 83 LEU A N 1
ATOM 646 C CA . LEU A 1 83 ? -11.416 -2.047 13.978 1.00 96.81 83 LEU A CA 1
ATOM 647 C C . LEU A 1 83 ? -11.024 -1.220 15.209 1.00 96.81 83 LEU A C 1
ATOM 649 O O . LEU A 1 83 ? -11.895 -0.593 15.812 1.00 96.81 83 LEU A O 1
ATOM 653 N N . ALA A 1 84 ? -9.732 -1.143 15.537 1.00 96.62 84 ALA A N 1
ATOM 654 C CA . ALA A 1 84 ? -9.237 -0.320 16.641 1.00 96.62 84 ALA A CA 1
ATOM 655 C C . ALA A 1 84 ? -9.502 1.181 16.418 1.00 96.62 84 ALA A C 1
ATOM 657 O O . ALA A 1 84 ? -9.874 1.892 17.352 1.00 96.62 84 ALA A O 1
ATOM 658 N N . LEU A 1 85 ? -9.379 1.667 15.175 1.00 97.38 85 LEU A N 1
ATOM 659 C CA . LEU A 1 85 ? -9.745 3.041 14.808 1.00 97.38 85 LEU A CA 1
ATOM 660 C C . LEU A 1 85 ? -11.237 3.309 15.033 1.00 97.38 85 LEU A C 1
ATOM 662 O O . LEU A 1 85 ? -11.601 4.336 15.611 1.00 97.38 85 LEU A O 1
ATOM 666 N N . VAL A 1 86 ? -12.103 2.382 14.612 1.00 98.00 86 VAL A N 1
ATOM 667 C CA . VAL A 1 86 ? -13.554 2.485 14.834 1.00 98.00 86 VAL A CA 1
ATOM 668 C C . VAL A 1 86 ? -13.878 2.484 16.329 1.00 98.00 86 VAL A C 1
ATOM 670 O O . VAL A 1 86 ? -14.693 3.292 16.779 1.00 98.00 86 VAL A O 1
ATOM 673 N N . GLU A 1 87 ? -13.239 1.615 17.112 1.00 97.94 87 GLU A N 1
ATOM 674 C CA . GLU A 1 87 ? -13.413 1.558 18.564 1.00 97.94 87 GLU A CA 1
ATOM 675 C C . GLU A 1 87 ? -12.984 2.865 19.235 1.00 97.94 87 GLU A C 1
ATOM 677 O O . GLU A 1 87 ? -13.774 3.458 19.972 1.00 97.94 87 GLU A O 1
ATOM 682 N N . SER A 1 88 ? -11.783 3.356 18.926 1.00 98.25 88 SER A N 1
ATOM 683 C CA . SER A 1 88 ? -11.261 4.615 19.461 1.00 98.25 88 SER A CA 1
ATOM 684 C C . SER A 1 88 ? -12.183 5.794 19.141 1.00 98.25 88 SER A C 1
ATOM 686 O O . SER A 1 88 ? -12.505 6.588 20.025 1.00 98.25 88 SER A O 1
ATOM 688 N N . GLY A 1 89 ? -12.695 5.867 17.907 1.00 98.00 89 GLY A N 1
ATOM 689 C CA . GLY A 1 89 ? -13.649 6.899 17.497 1.00 98.00 89 GLY A CA 1
ATOM 690 C C . GLY A 1 89 ? -14.978 6.851 18.260 1.00 98.00 89 GLY A C 1
ATOM 691 O O . GLY A 1 89 ? -15.593 7.889 18.494 1.00 98.00 89 GLY A O 1
ATOM 692 N N . ARG A 1 90 ? -15.426 5.666 18.694 1.00 98.06 90 ARG A N 1
ATOM 693 C CA . ARG A 1 90 ? -16.645 5.518 19.508 1.00 98.06 90 ARG A CA 1
ATOM 694 C C . ARG A 1 90 ? -16.405 5.847 20.978 1.00 98.06 90 ARG A C 1
ATOM 696 O O . ARG A 1 90 ? -17.243 6.497 21.600 1.00 98.06 90 ARG A O 1
ATOM 703 N N . THR A 1 91 ? -15.292 5.390 21.543 1.00 98.00 91 THR A N 1
ATOM 704 C CA . THR A 1 91 ? -15.006 5.498 22.983 1.00 98.00 91 THR A CA 1
ATOM 705 C C . THR A 1 91 ? -14.306 6.797 23.363 1.00 98.00 91 THR A C 1
ATOM 707 O O . THR A 1 91 ? -14.308 7.154 24.539 1.00 98.00 91 THR A O 1
ATOM 710 N N . HIS A 1 92 ? -13.744 7.518 22.388 1.00 96.94 92 HIS A N 1
ATOM 711 C CA . HIS A 1 92 ? -12.870 8.676 22.595 1.00 96.94 92 HIS A CA 1
ATOM 712 C C . HIS A 1 92 ? -11.651 8.345 23.474 1.00 96.94 92 HIS A C 1
ATOM 714 O O . HIS A 1 92 ? -11.160 9.189 24.224 1.00 96.94 92 HIS A O 1
ATOM 720 N N . GLN A 1 93 ? -11.168 7.104 23.400 1.00 97.38 93 GLN A N 1
ATOM 721 C CA . GLN A 1 93 ? -10.010 6.620 24.148 1.00 97.38 93 GLN A CA 1
ATOM 722 C C . GLN A 1 93 ? -8.945 6.066 23.205 1.00 97.38 93 GLN A C 1
ATOM 724 O O . GLN A 1 93 ? -9.238 5.625 22.093 1.00 97.38 93 GLN A O 1
ATOM 729 N N . VAL A 1 94 ? -7.693 6.082 23.662 1.00 96.12 94 VAL A N 1
ATOM 730 C CA . VAL A 1 94 ? -6.580 5.447 22.949 1.00 96.12 94 VAL A CA 1
ATOM 731 C C . VAL A 1 94 ? -6.725 3.929 23.057 1.00 96.12 94 VAL A C 1
ATOM 733 O O . VAL A 1 94 ? -6.735 3.393 24.163 1.00 96.12 94 VAL A O 1
ATOM 736 N N . VAL A 1 95 ? -6.797 3.246 21.913 1.00 96.31 95 VAL A N 1
ATOM 737 C CA . VAL A 1 95 ? -6.822 1.779 21.830 1.00 96.31 95 VAL A CA 1
ATOM 738 C C . VAL A 1 95 ? -5.409 1.283 21.533 1.00 96.31 95 VAL A C 1
ATOM 740 O O . VAL A 1 95 ? -4.780 1.732 20.577 1.00 96.31 95 VAL A O 1
ATOM 743 N N . GLN A 1 96 ? -4.896 0.381 22.370 1.00 93.44 96 GLN A N 1
ATOM 744 C CA . GLN A 1 96 ? -3.615 -0.282 22.130 1.00 93.44 96 GLN A CA 1
ATOM 745 C C . GLN A 1 96 ? -3.834 -1.451 21.172 1.00 93.44 96 GLN A C 1
ATOM 747 O O . GLN A 1 96 ? -4.677 -2.309 21.427 1.00 93.44 96 GLN A O 1
ATOM 752 N N . VAL A 1 97 ? -3.065 -1.495 20.088 1.00 90.38 97 VAL A N 1
ATOM 753 C CA . VAL A 1 97 ? -3.067 -2.616 19.146 1.00 90.38 97 VAL A CA 1
ATOM 754 C C . VAL A 1 97 ? -1.795 -3.410 19.406 1.00 90.38 97 VAL A C 1
ATOM 756 O O . VAL A 1 97 ? -0.702 -2.859 19.298 1.00 90.38 97 VAL A O 1
ATOM 759 N N . ALA A 1 98 ? -1.936 -4.665 19.833 1.00 78.31 98 ALA A N 1
ATOM 760 C CA . ALA A 1 98 ? -0.791 -5.546 20.026 1.00 78.31 98 ALA A CA 1
ATOM 761 C C . ALA A 1 98 ? -0.148 -5.860 18.670 1.00 78.31 98 ALA A C 1
ATOM 763 O O . ALA A 1 98 ? -0.851 -6.105 17.687 1.00 78.31 98 ALA A O 1
ATOM 764 N N . ASP A 1 99 ? 1.181 -5.830 18.633 1.00 69.50 99 ASP A N 1
ATOM 765 C CA . ASP A 1 99 ? 1.962 -6.183 17.456 1.00 69.50 99 ASP A CA 1
ATOM 766 C C . ASP A 1 99 ? 2.286 -7.684 17.522 1.00 69.50 99 ASP A C 1
ATOM 768 O O . ASP A 1 99 ? 3.147 -8.106 18.293 1.00 69.50 99 ASP A O 1
ATOM 772 N N . ASP A 1 100 ? 1.546 -8.494 16.761 1.00 63.06 100 ASP A N 1
ATOM 773 C CA . ASP A 1 100 ? 1.759 -9.946 16.644 1.00 63.06 100 ASP A CA 1
ATOM 774 C C . ASP A 1 100 ? 2.761 -10.269 15.518 1.00 63.06 100 ASP A C 1
ATOM 776 O O . ASP A 1 100 ? 2.585 -11.241 14.784 1.00 63.06 100 ASP A O 1
ATOM 780 N N . SER A 1 101 ? 3.782 -9.434 15.328 1.00 54.94 101 SER A N 1
ATOM 781 C CA . SER A 1 101 ? 4.849 -9.702 14.362 1.00 54.94 101 SER A CA 1
ATOM 782 C C . S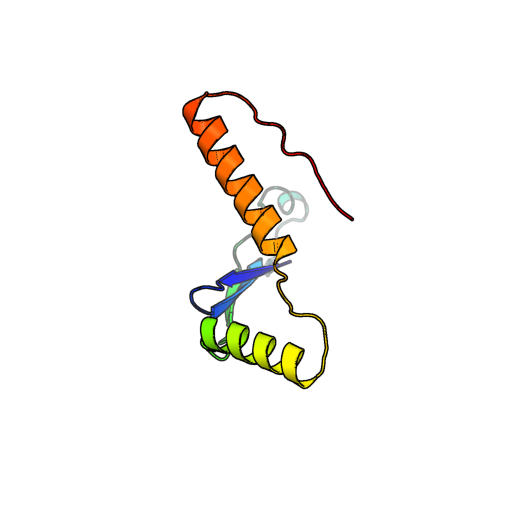ER A 1 101 ? 5.545 -11.035 14.705 1.00 54.94 101 SER A C 1
ATOM 784 O O . SER A 1 101 ? 6.287 -11.107 15.688 1.00 54.94 101 SER A O 1
ATOM 786 N N . ILE A 1 102 ? 5.274 -12.084 13.916 1.00 45.56 102 ILE A N 1
ATOM 787 C CA . ILE A 1 102 ? 6.015 -13.361 13.871 1.00 45.56 102 ILE A CA 1
ATOM 788 C C . ILE A 1 102 ? 7.127 -13.241 12.833 1.00 45.56 102 ILE A C 1
ATOM 790 O O . ILE A 1 102 ? 6.829 -12.757 11.719 1.00 45.56 102 ILE A O 1
#